Protein AF-A0A7W1SPG8-F1 (afdb_monomer_lite)

Structure (mmCIF, N/CA/C/O backbone):
data_AF-A0A7W1SPG8-F1
#
_entry.id   AF-A0A7W1SPG8-F1
#
loop_
_atom_site.group_PDB
_atom_site.id
_atom_site.type_symbol
_atom_site.label_atom_id
_atom_site.label_alt_id
_atom_site.label_comp_id
_atom_site.label_asym_id
_atom_site.label_entity_id
_atom_site.label_seq_id
_atom_site.pdbx_PDB_ins_code
_atom_site.Cartn_x
_atom_site.Cartn_y
_atom_site.Cartn_z
_atom_site.occupancy
_atom_site.B_iso_or_equiv
_atom_site.auth_seq_id
_atom_site.auth_comp_id
_atom_site.auth_asym_id
_atom_site.auth_atom_id
_atom_site.pdbx_PDB_model_num
ATOM 1 N N . MET A 1 1 ? 35.460 -16.930 -5.135 1.00 61.22 1 MET A N 1
ATOM 2 C CA . MET A 1 1 ? 34.149 -16.355 -5.448 1.00 61.22 1 MET A CA 1
ATOM 3 C C . MET A 1 1 ? 33.507 -16.012 -4.124 1.00 61.22 1 MET A C 1
ATOM 5 O O . MET A 1 1 ? 33.415 -16.895 -3.274 1.00 61.22 1 MET A O 1
ATOM 9 N N . ASP A 1 2 ? 33.263 -14.727 -3.897 1.00 88.19 2 ASP A N 1
ATOM 10 C CA . ASP A 1 2 ? 32.697 -14.196 -2.649 1.00 88.19 2 ASP A CA 1
ATOM 11 C C . ASP A 1 2 ? 31.179 -14.467 -2.586 1.00 88.19 2 ASP A C 1
ATOM 13 O O . ASP A 1 2 ? 30.528 -14.617 -3.616 1.00 88.19 2 ASP A O 1
ATOM 17 N N . GLU A 1 3 ? 30.591 -14.531 -1.392 1.00 80.12 3 GLU A N 1
ATOM 18 C CA . GLU A 1 3 ? 29.156 -14.799 -1.196 1.00 80.12 3 GLU A CA 1
ATOM 19 C C . GLU A 1 3 ? 28.284 -13.723 -1.867 1.00 80.12 3 GLU A C 1
ATOM 21 O O . GLU A 1 3 ? 27.255 -14.023 -2.472 1.00 80.12 3 GLU A O 1
ATOM 26 N N . GLN A 1 4 ? 28.750 -12.470 -1.840 1.00 77.31 4 GLN A N 1
ATOM 27 C CA . GLN A 1 4 ? 28.144 -11.347 -2.563 1.00 77.31 4 GLN A CA 1
ATOM 28 C C . GLN A 1 4 ? 28.175 -11.553 -4.084 1.00 77.31 4 GLN A C 1
ATOM 30 O O . GLN A 1 4 ? 27.224 -11.194 -4.771 1.00 77.31 4 GLN A O 1
ATOM 35 N N . GLU A 1 5 ? 29.251 -12.140 -4.605 1.00 85.69 5 GLU A N 1
ATOM 36 C CA . GLU A 1 5 ? 29.463 -12.383 -6.034 1.00 85.69 5 GLU A CA 1
ATOM 37 C C . GLU A 1 5 ? 28.510 -13.475 -6.542 1.00 85.69 5 GLU A C 1
ATOM 39 O O . GLU A 1 5 ? 27.827 -13.277 -7.543 1.00 85.69 5 GLU A O 1
ATOM 44 N N . MET A 1 6 ? 28.340 -14.558 -5.772 1.00 83.25 6 MET A N 1
ATOM 45 C CA . MET A 1 6 ? 27.378 -15.625 -6.087 1.00 83.25 6 MET A CA 1
ATOM 46 C C . MET A 1 6 ? 25.924 -15.139 -6.075 1.00 83.25 6 MET A C 1
ATOM 48 O O . MET A 1 6 ? 25.117 -15.559 -6.900 1.00 83.25 6 MET A O 1
ATOM 52 N N . LEU A 1 7 ? 25.576 -14.256 -5.133 1.00 73.19 7 LEU A N 1
ATOM 53 C CA . LEU A 1 7 ? 24.241 -13.656 -5.050 1.00 73.19 7 LEU A CA 1
ATOM 54 C C . LEU A 1 7 ? 23.939 -12.776 -6.266 1.00 73.19 7 LEU A C 1
ATOM 56 O O . LEU A 1 7 ? 22.822 -12.808 -6.776 1.00 73.19 7 LEU A O 1
ATOM 60 N N . GLN A 1 8 ? 24.919 -12.002 -6.736 1.00 77.31 8 GLN A N 1
ATOM 61 C CA . GLN A 1 8 ? 24.759 -11.167 -7.929 1.00 77.31 8 GLN A CA 1
ATOM 62 C C . GLN A 1 8 ? 24.618 -12.014 -9.198 1.00 77.31 8 GLN A C 1
ATOM 64 O O . GLN A 1 8 ? 23.767 -11.711 -10.031 1.00 77.31 8 GLN A O 1
ATOM 69 N N . GLU A 1 9 ? 25.396 -13.092 -9.328 1.00 85.38 9 GLU A N 1
ATOM 70 C CA . GLU A 1 9 ? 25.283 -14.021 -10.459 1.00 85.38 9 GLU A CA 1
ATOM 71 C C . GLU A 1 9 ? 23.925 -14.734 -10.486 1.00 85.38 9 GLU A C 1
ATOM 73 O O . GLU A 1 9 ? 23.279 -14.760 -11.532 1.00 85.38 9 GLU A O 1
ATOM 78 N N . ALA A 1 10 ? 23.442 -15.220 -9.337 1.00 79.94 10 ALA A N 1
ATOM 79 C CA . ALA A 1 10 ? 22.138 -15.879 -9.239 1.00 79.94 10 ALA A CA 1
ATOM 80 C C . ALA A 1 10 ? 20.974 -14.942 -9.611 1.00 79.94 10 ALA A C 1
ATOM 82 O O . ALA A 1 10 ? 20.060 -15.346 -10.328 1.00 79.94 10 ALA A O 1
ATOM 83 N N . ILE A 1 11 ? 21.024 -13.678 -9.172 1.00 74.50 11 ILE A N 1
ATOM 84 C CA . ILE A 1 11 ? 20.019 -12.667 -9.538 1.00 74.50 11 ILE A CA 1
ATOM 85 C C . ILE A 1 11 ? 20.059 -12.390 -11.047 1.00 74.50 11 ILE A C 1
ATOM 87 O O . ILE A 1 11 ? 19.009 -12.306 -11.680 1.00 74.50 11 ILE A O 1
ATOM 91 N N . ALA A 1 12 ? 21.252 -12.277 -11.637 1.00 77.25 12 ALA A N 1
ATOM 92 C CA . ALA A 1 12 ? 21.404 -11.995 -13.063 1.00 77.25 12 ALA A CA 1
ATOM 93 C C . ALA A 1 12 ? 20.929 -13.158 -13.955 1.00 77.25 12 ALA A C 1
ATOM 95 O O . ALA A 1 12 ? 20.356 -12.923 -15.022 1.00 77.25 12 ALA A O 1
ATOM 96 N N . GLU A 1 13 ? 21.150 -14.409 -13.538 1.00 84.31 13 GLU A N 1
ATOM 97 C CA . GLU A 1 13 ? 20.611 -15.589 -14.227 1.00 84.31 13 GLU A CA 1
ATOM 98 C C . GLU A 1 13 ? 19.080 -15.632 -14.163 1.00 84.31 13 GLU A C 1
ATOM 100 O O . GLU A 1 13 ? 18.434 -15.822 -15.197 1.00 84.31 13 GLU A O 1
ATOM 105 N N . GLU A 1 14 ? 18.498 -15.370 -12.989 1.00 77.31 14 GLU A N 1
ATOM 106 C CA . GLU A 1 14 ? 17.045 -15.324 -12.794 1.00 77.31 14 GLU A CA 1
ATOM 107 C C . GLU A 1 14 ? 16.399 -14.212 -13.645 1.00 77.31 14 GLU A C 1
ATOM 109 O O . GLU A 1 14 ? 15.405 -14.444 -14.337 1.00 77.31 14 GLU A O 1
ATOM 114 N N . GLU A 1 15 ? 16.991 -13.011 -13.680 1.00 73.00 15 GLU A N 1
ATOM 115 C CA . GLU A 1 15 ? 16.525 -11.899 -14.522 1.00 73.00 15 GLU A CA 1
ATOM 116 C C . GLU A 1 15 ? 16.509 -12.267 -16.013 1.00 73.00 15 GLU A C 1
ATOM 118 O O . GLU A 1 15 ? 15.557 -11.941 -16.731 1.00 73.00 15 GLU A O 1
ATOM 123 N N . LYS A 1 16 ? 17.533 -12.989 -16.477 1.00 76.19 16 LYS A N 1
ATOM 124 C CA . LYS A 1 16 ? 17.670 -13.395 -17.878 1.00 76.19 16 LYS A CA 1
ATOM 125 C C . LYS A 1 16 ? 16.633 -14.445 -18.285 1.00 76.19 16 LYS A C 1
ATOM 127 O O . LYS A 1 16 ? 16.028 -14.308 -19.351 1.00 76.19 16 LYS A O 1
ATOM 132 N N . GLU A 1 17 ? 16.381 -15.447 -17.440 1.00 76.88 17 GLU A N 1
ATOM 133 C CA . GLU A 1 17 ? 15.303 -16.424 -17.662 1.00 76.88 17 GLU A CA 1
ATOM 134 C C . GLU A 1 17 ? 13.934 -15.742 -17.724 1.00 76.88 17 GLU A C 1
ATOM 136 O O . GLU A 1 17 ? 13.097 -16.065 -18.571 1.00 76.88 17 GLU A O 1
ATOM 141 N N . ILE A 1 18 ? 13.706 -14.752 -16.861 1.00 65.12 18 ILE A N 1
ATOM 142 C CA . ILE A 1 18 ? 12.451 -14.006 -16.821 1.00 65.12 18 ILE A CA 1
ATOM 143 C C . ILE A 1 18 ? 12.259 -13.173 -18.088 1.00 65.12 18 ILE A C 1
ATOM 145 O O . ILE A 1 18 ? 11.149 -13.132 -18.627 1.00 65.12 18 ILE A O 1
ATOM 149 N N . GLU A 1 19 ? 13.294 -12.502 -18.592 1.00 64.56 19 GLU A N 1
ATOM 150 C CA . GLU A 1 19 ? 13.200 -11.759 -19.853 1.00 64.56 19 GLU A CA 1
ATOM 151 C C . GLU A 1 19 ? 12.845 -12.676 -21.031 1.00 64.56 19 GLU A C 1
ATOM 153 O O . GLU A 1 19 ? 11.984 -12.329 -21.854 1.00 64.56 19 GLU A O 1
ATOM 158 N N . GLU A 1 20 ? 13.453 -13.862 -21.076 1.00 69.94 20 GLU A N 1
ATOM 159 C CA . GLU A 1 20 ? 13.212 -14.869 -22.107 1.00 69.94 20 GLU A CA 1
ATOM 160 C C . GLU A 1 20 ? 11.795 -15.460 -22.003 1.00 69.94 20 GLU A C 1
ATOM 162 O O . GLU A 1 20 ? 11.080 -15.546 -23.006 1.00 69.94 20 GLU A O 1
ATOM 167 N N . PHE A 1 21 ? 11.336 -15.764 -20.785 1.00 65.50 21 PHE A N 1
ATOM 168 C CA . PHE A 1 21 ? 10.008 -16.318 -20.514 1.00 65.50 21 PHE A CA 1
ATOM 169 C C . PHE A 1 21 ? 8.874 -15.306 -20.743 1.00 65.50 21 PHE A C 1
ATOM 171 O O . PHE A 1 21 ? 7.819 -15.638 -21.291 1.00 65.50 21 PHE A O 1
ATOM 178 N N . THR A 1 22 ? 9.062 -14.048 -20.335 1.00 56.44 22 THR A N 1
ATOM 179 C CA . THR A 1 22 ? 7.999 -13.029 -20.366 1.00 56.44 22 THR A CA 1
ATOM 180 C C . THR A 1 22 ? 7.875 -12.311 -21.712 1.00 56.44 22 THR A C 1
ATOM 182 O O . THR A 1 22 ? 6.839 -11.688 -21.982 1.00 56.44 22 THR A O 1
ATOM 185 N N . GLY A 1 23 ? 8.897 -12.371 -22.577 1.00 55.09 23 GLY A N 1
ATOM 186 C CA . GLY A 1 23 ? 8.889 -11.743 -23.903 1.00 55.09 23 GLY A CA 1
ATOM 187 C C . GLY A 1 23 ? 8.676 -10.219 -23.874 1.00 55.09 23 GLY A C 1
ATOM 188 O O . GLY A 1 23 ? 8.162 -9.637 -24.841 1.00 55.09 23 GLY A O 1
ATOM 189 N N . LEU A 1 24 ? 9.025 -9.556 -22.762 1.00 50.09 24 LEU A N 1
ATOM 190 C CA . LEU A 1 24 ? 8.691 -8.152 -22.471 1.00 50.09 24 LEU A CA 1
ATOM 191 C C . LEU A 1 24 ? 9.271 -7.144 -23.476 1.00 50.09 24 LEU A C 1
ATOM 193 O O . LEU A 1 24 ? 8.667 -6.087 -23.680 1.00 50.09 24 LEU A O 1
ATOM 197 N N . ALA A 1 25 ? 10.336 -7.499 -24.204 1.00 47.19 25 ALA A N 1
ATOM 198 C CA . ALA A 1 25 ? 10.927 -6.667 -25.258 1.00 47.19 25 ALA A CA 1
ATOM 199 C C . ALA A 1 25 ? 9.944 -6.295 -26.396 1.00 47.19 25 ALA A C 1
ATOM 201 O O . ALA A 1 25 ? 10.180 -5.339 -27.134 1.00 47.19 25 ALA A O 1
ATOM 202 N N . LYS A 1 26 ? 8.814 -7.008 -26.547 1.00 41.56 26 LYS A N 1
ATOM 203 C CA . LYS A 1 26 ? 7.836 -6.800 -27.638 1.00 41.56 26 LYS A CA 1
ATOM 204 C C . LYS A 1 26 ? 6.505 -6.180 -27.205 1.00 41.56 26 LYS A C 1
ATOM 206 O O . LYS A 1 26 ? 5.545 -6.173 -27.980 1.00 41.56 26 LYS A O 1
ATOM 211 N N . VAL A 1 27 ? 6.392 -5.642 -25.992 1.00 44.53 27 VAL A N 1
ATOM 212 C CA . VAL A 1 27 ? 5.131 -5.039 -25.537 1.00 44.53 27 VAL A CA 1
ATOM 213 C C . VAL A 1 27 ? 4.972 -3.613 -26.075 1.00 44.53 27 VAL A C 1
ATOM 215 O O . VAL A 1 27 ? 5.349 -2.619 -25.463 1.00 44.53 27 VAL A O 1
ATOM 218 N N . SER A 1 28 ? 4.359 -3.545 -27.255 1.00 37.97 28 SER A N 1
ATOM 219 C CA . SER A 1 28 ? 3.953 -2.344 -27.984 1.00 37.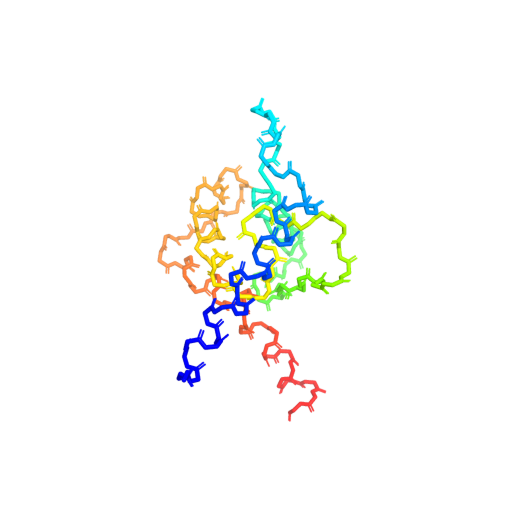97 28 SER A CA 1
ATOM 220 C C . SER A 1 28 ? 3.239 -1.292 -27.122 1.00 37.97 28 SER A C 1
ATOM 222 O O . SER A 1 28 ? 2.321 -1.601 -26.353 1.00 37.97 28 SER A O 1
ATOM 224 N N . LYS A 1 29 ? 3.613 -0.028 -27.354 1.00 37.00 29 LYS A N 1
ATOM 225 C CA . LYS A 1 29 ? 2.947 1.214 -26.933 1.00 37.00 29 LYS A CA 1
ATOM 226 C C . LYS A 1 29 ? 1.417 1.093 -27.054 1.00 37.00 29 LYS A C 1
ATOM 228 O O . LYS A 1 29 ? 0.871 1.199 -28.145 1.00 37.00 29 LYS A O 1
ATOM 233 N N . GLY A 1 30 ? 0.732 0.840 -25.936 1.00 43.00 30 GLY A N 1
ATOM 234 C CA . GLY A 1 30 ? -0.732 0.703 -25.901 1.00 43.00 30 GLY A CA 1
ATOM 235 C C . GLY A 1 30 ? -1.325 -0.005 -24.672 1.00 43.00 30 GLY A C 1
ATOM 236 O O . GLY A 1 30 ? -2.530 0.088 -24.443 1.00 43.00 30 GLY A O 1
ATOM 237 N N . LYS A 1 31 ? -0.527 -0.694 -23.841 1.00 48.34 31 LYS A N 1
ATOM 238 C CA . LYS A 1 31 ? -1.053 -1.453 -22.688 1.00 48.34 31 LYS A CA 1
ATOM 239 C C . LYS A 1 31 ? -1.381 -0.579 -21.470 1.00 48.34 31 LYS A C 1
ATOM 241 O O . LYS A 1 31 ? -0.602 0.275 -21.053 1.00 48.34 31 LYS A O 1
ATOM 246 N N . LYS A 1 32 ? -2.528 -0.862 -20.838 1.00 54.72 32 LYS A N 1
ATOM 247 C CA . LYS A 1 32 ? -2.894 -0.365 -19.503 1.00 54.72 32 LYS A CA 1
ATOM 248 C C . LYS A 1 32 ? -1.778 -0.720 -18.505 1.00 54.72 32 LYS A C 1
ATOM 250 O O . LYS A 1 32 ? -1.581 -1.894 -18.221 1.00 54.72 32 LYS A O 1
ATOM 255 N N . SER A 1 33 ? -1.099 0.280 -17.945 1.00 79.31 33 SER A N 1
ATOM 256 C CA . SER A 1 33 ? -0.069 0.102 -16.905 1.00 79.31 33 SER A CA 1
ATOM 257 C C . SER A 1 33 ? -0.603 -0.747 -15.733 1.00 79.31 33 SER A C 1
ATOM 259 O O . SER A 1 33 ? -1.536 -0.313 -15.052 1.00 79.31 33 SER A O 1
ATOM 261 N N . HIS A 1 34 ? -0.046 -1.952 -15.514 1.00 84.50 34 HIS A N 1
ATOM 262 C CA . HIS A 1 34 ? -0.392 -2.828 -14.378 1.00 84.50 34 HIS A CA 1
ATOM 263 C C . HIS A 1 34 ? -0.280 -2.090 -13.026 1.00 84.50 34 HIS A C 1
ATOM 265 O O . HIS A 1 34 ? -1.240 -2.143 -12.253 1.00 84.50 34 HIS A O 1
ATOM 271 N N . PRO A 1 35 ? 0.770 -1.278 -12.776 1.00 87.25 35 PRO A N 1
ATOM 272 C CA . PRO A 1 35 ? 0.837 -0.406 -11.602 1.00 87.25 35 PRO A CA 1
ATOM 273 C C . PRO A 1 35 ? -0.383 0.488 -11.361 1.00 87.25 35 PRO A C 1
ATOM 275 O O . PRO A 1 35 ? -0.887 0.604 -10.241 1.00 87.25 35 PRO A O 1
ATOM 278 N N . LYS A 1 36 ? -0.896 1.117 -12.424 1.00 89.56 36 LYS A N 1
ATOM 279 C CA . LYS A 1 36 ? -2.079 1.977 -12.327 1.00 89.56 36 LYS A CA 1
ATOM 280 C C . LYS A 1 36 ? -3.325 1.164 -11.971 1.00 89.56 36 LYS A C 1
ATOM 282 O O . LYS A 1 36 ? -4.187 1.660 -11.251 1.00 89.56 36 LYS A O 1
ATOM 287 N N . GLN A 1 37 ? -3.439 -0.063 -12.481 1.00 90.81 37 GLN A N 1
ATOM 288 C CA . GLN A 1 37 ? -4.564 -0.948 -12.167 1.00 90.81 37 GLN A CA 1
ATOM 289 C C . GLN A 1 37 ? -4.539 -1.380 -10.699 1.00 90.81 37 GLN A C 1
ATOM 291 O O . GLN A 1 37 ? -5.568 -1.274 -10.036 1.00 90.81 37 GLN A O 1
ATOM 296 N N . LEU A 1 38 ? -3.369 -1.748 -10.166 1.00 92.50 38 LEU A N 1
ATOM 297 C CA . LEU A 1 38 ? -3.209 -2.028 -8.737 1.00 92.50 38 LEU A CA 1
ATOM 298 C C . LEU A 1 38 ? -3.651 -0.829 -7.883 1.00 92.50 38 LEU A C 1
ATOM 300 O O . LEU A 1 38 ? -4.468 -0.979 -6.975 1.00 92.50 38 LEU A O 1
ATOM 304 N N . ALA A 1 39 ? -3.184 0.379 -8.212 1.00 94.75 39 ALA A N 1
ATOM 305 C CA . ALA A 1 39 ? -3.590 1.589 -7.497 1.00 94.75 39 ALA A CA 1
ATOM 306 C C . ALA A 1 39 ? -5.106 1.849 -7.587 1.00 94.75 39 ALA A C 1
ATOM 308 O O . ALA A 1 39 ? -5.732 2.204 -6.590 1.00 94.75 39 ALA A O 1
ATOM 309 N N . ASN A 1 40 ? -5.718 1.625 -8.753 1.00 95.56 40 ASN A N 1
ATOM 310 C CA . ASN A 1 40 ? -7.166 1.753 -8.923 1.00 95.56 40 ASN A CA 1
ATOM 311 C C . ASN A 1 40 ? -7.951 0.762 -8.051 1.00 95.56 40 ASN A C 1
ATOM 313 O O . ASN A 1 40 ? -8.958 1.160 -7.465 1.00 95.56 40 ASN A O 1
ATOM 317 N N . ASN A 1 41 ? -7.487 -0.485 -7.929 1.00 96.06 41 ASN A N 1
ATOM 318 C CA . ASN A 1 41 ? -8.102 -1.480 -7.048 1.00 96.06 41 ASN A CA 1
ATOM 319 C C . ASN A 1 41 ? -8.020 -1.036 -5.584 1.00 96.06 41 ASN A C 1
ATOM 321 O O . ASN A 1 41 ? -9.027 -1.055 -4.879 1.00 96.06 41 ASN A O 1
ATOM 325 N N . ILE A 1 42 ? -6.861 -0.530 -5.152 1.00 97.62 42 ILE A N 1
ATOM 326 C CA . ILE A 1 42 ? -6.684 0.048 -3.812 1.00 97.62 42 ILE A CA 1
ATOM 327 C C . ILE A 1 42 ? -7.680 1.196 -3.583 1.00 97.62 42 ILE A C 1
ATOM 329 O O . ILE A 1 42 ? -8.390 1.207 -2.578 1.00 97.62 42 ILE A O 1
ATOM 333 N N . PHE A 1 43 ? -7.803 2.142 -4.522 1.00 98.06 43 PHE A N 1
ATOM 334 C CA . PHE A 1 43 ? -8.768 3.242 -4.390 1.00 98.06 43 PHE A CA 1
ATOM 335 C C 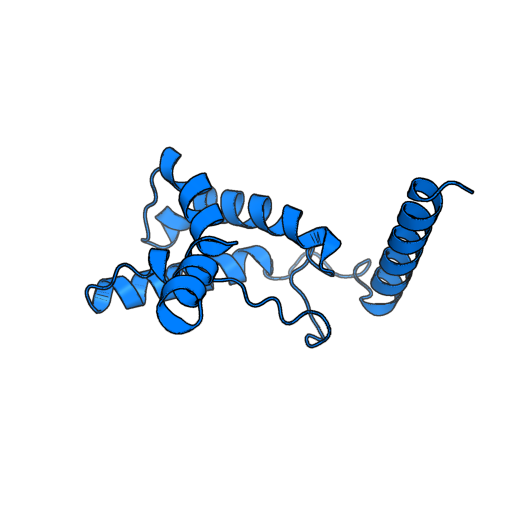. PHE A 1 43 ? -10.214 2.750 -4.340 1.00 98.06 43 PHE A C 1
ATOM 337 O O . PHE A 1 43 ? -11.025 3.320 -3.609 1.00 98.06 43 PHE A O 1
ATOM 344 N N . HIS A 1 44 ? -10.547 1.710 -5.105 1.00 97.81 44 HIS A N 1
ATOM 345 C CA . HIS A 1 44 ? -11.876 1.116 -5.087 1.00 97.81 44 HIS A CA 1
ATOM 346 C C . HIS A 1 44 ? -12.198 0.503 -3.718 1.00 97.81 44 HIS A C 1
ATOM 348 O O . HIS A 1 44 ? -13.231 0.846 -3.146 1.00 97.81 44 HIS A O 1
ATOM 354 N N . ILE A 1 45 ? -11.289 -0.292 -3.141 1.00 98.06 45 ILE A N 1
ATOM 355 C CA . ILE A 1 45 ? -11.448 -0.852 -1.787 1.00 98.06 45 ILE A CA 1
ATOM 356 C C . ILE A 1 45 ? -11.670 0.272 -0.767 1.00 98.06 45 ILE A C 1
ATOM 358 O O . ILE A 1 45 ? -12.577 0.201 0.061 1.00 98.06 45 ILE A O 1
ATOM 362 N N . VAL A 1 46 ? -10.902 1.362 -0.863 1.00 98.00 46 VAL A N 1
ATOM 363 C CA . VAL A 1 46 ? -11.056 2.513 0.037 1.00 98.00 46 VAL A CA 1
ATOM 364 C C . VAL A 1 46 ? -12.415 3.194 -0.115 1.00 98.00 46 VAL A C 1
ATOM 366 O O . VAL A 1 46 ? -13.017 3.586 0.885 1.00 98.00 46 VAL A O 1
ATOM 369 N N . LYS A 1 47 ? -12.925 3.339 -1.342 1.00 97.31 47 LYS A N 1
ATOM 370 C CA . LYS A 1 47 ? -14.268 3.888 -1.582 1.00 97.31 47 LYS A CA 1
ATOM 371 C C . LYS A 1 47 ? -15.360 3.023 -0.975 1.00 97.31 47 LYS A C 1
ATOM 373 O O . LYS A 1 47 ? -16.243 3.569 -0.322 1.00 97.31 47 LYS A O 1
ATOM 378 N N . VAL A 1 48 ? -15.279 1.709 -1.174 1.00 97.31 48 VAL A N 1
ATOM 379 C CA . VAL A 1 48 ? -16.240 0.757 -0.604 1.00 97.31 48 VAL A CA 1
ATOM 380 C C . VAL A 1 48 ? -16.189 0.813 0.922 1.00 97.31 48 VAL A C 1
ATOM 382 O O . VAL A 1 48 ? -17.229 0.929 1.563 1.00 97.31 48 VAL A O 1
ATOM 385 N N . GLY A 1 49 ? -14.989 0.851 1.511 1.00 97.00 49 GLY A N 1
ATOM 386 C CA . GLY A 1 49 ? -14.818 1.056 2.950 1.00 97.00 49 GLY A CA 1
ATOM 387 C C . GLY A 1 49 ? -15.511 2.328 3.440 1.00 97.00 49 GLY A C 1
ATOM 388 O O . GLY A 1 49 ? -16.290 2.282 4.388 1.00 97.00 49 GLY A O 1
ATOM 389 N N . ARG A 1 50 ? -15.318 3.459 2.748 1.00 95.56 50 ARG A N 1
ATOM 390 C CA . ARG A 1 50 ? -15.991 4.725 3.085 1.00 95.56 50 ARG A CA 1
ATOM 391 C C . ARG A 1 50 ? -17.515 4.623 3.018 1.00 95.56 50 ARG A C 1
ATOM 393 O O . ARG A 1 50 ? -18.167 5.164 3.904 1.00 95.56 50 ARG A O 1
ATOM 400 N N . SER A 1 51 ? -18.083 3.932 2.024 1.00 96.31 51 SER A N 1
ATOM 401 C CA . SER A 1 51 ? -19.544 3.779 1.923 1.00 96.31 51 SER A CA 1
ATOM 402 C C . SER A 1 51 ? -20.151 2.937 3.045 1.00 96.31 51 SER A C 1
ATOM 404 O O . SER A 1 51 ? -21.343 3.055 3.300 1.00 96.31 51 SER A O 1
ATOM 406 N N . VAL A 1 52 ? -19.343 2.126 3.736 1.00 96.69 52 VAL A N 1
ATOM 407 C CA . VAL A 1 52 ? -19.763 1.336 4.907 1.00 96.69 52 VAL A CA 1
ATOM 408 C C . VAL A 1 52 ? -19.147 1.837 6.222 1.00 96.69 52 VAL A C 1
ATOM 410 O O . VAL A 1 52 ? -19.129 1.114 7.212 1.00 96.69 52 VAL A O 1
ATOM 413 N N . ASN A 1 53 ? -18.644 3.078 6.249 1.00 95.62 53 ASN A N 1
ATOM 414 C CA . ASN A 1 53 ? -18.035 3.723 7.420 1.00 95.62 53 ASN A CA 1
ATOM 415 C C . ASN A 1 53 ? -16.829 2.968 8.030 1.00 95.62 53 ASN A C 1
ATOM 417 O O . ASN A 1 53 ? -16.617 2.951 9.242 1.00 95.62 53 ASN A O 1
ATOM 421 N N . VAL A 1 54 ? -16.009 2.352 7.178 1.00 96.44 54 VAL A N 1
ATOM 422 C CA . VAL A 1 54 ? -14.782 1.634 7.544 1.00 96.44 54 VAL A CA 1
ATOM 423 C C . VAL A 1 54 ? -13.553 2.342 6.972 1.00 96.44 54 VAL A C 1
ATOM 425 O O . VAL A 1 54 ? -13.489 2.692 5.791 1.00 96.44 54 VAL A O 1
ATOM 428 N N . ASN A 1 55 ? -12.514 2.503 7.798 1.00 95.19 55 ASN A N 1
ATOM 429 C CA . ASN A 1 55 ? -11.217 3.005 7.344 1.00 95.19 55 ASN A CA 1
ATOM 430 C C . ASN A 1 55 ? -10.399 1.903 6.646 1.00 95.19 55 ASN A C 1
ATOM 432 O O . ASN A 1 55 ? -9.453 1.347 7.208 1.00 95.19 55 ASN A O 1
ATOM 436 N N . ALA A 1 56 ? -10.754 1.610 5.398 1.00 97.19 56 ALA A N 1
ATOM 437 C CA . ALA A 1 56 ? -10.153 0.531 4.618 1.00 97.19 56 ALA A CA 1
ATOM 438 C C . ALA A 1 56 ? -8.642 0.691 4.347 1.00 97.19 56 ALA A C 1
ATOM 440 O O . ALA A 1 56 ? -7.962 -0.306 4.124 1.00 97.19 56 ALA A O 1
ATOM 441 N N . TRP A 1 57 ? -8.059 1.894 4.466 1.00 97.06 57 TRP A N 1
ATOM 442 C CA . TRP A 1 57 ? -6.595 2.064 4.401 1.00 97.06 57 TRP A CA 1
ATOM 443 C C . TRP A 1 57 ? -5.835 1.226 5.441 1.00 97.06 57 TRP A C 1
ATOM 445 O O . TRP A 1 57 ? -4.651 0.952 5.261 1.00 97.06 57 TRP A O 1
ATOM 455 N N . LYS A 1 58 ? -6.500 0.829 6.532 1.00 97.31 58 LYS A N 1
ATOM 456 C CA . LYS A 1 58 ? -5.939 0.015 7.620 1.00 97.31 58 LYS A CA 1
ATOM 457 C C . LYS A 1 58 ? -6.166 -1.488 7.473 1.00 97.31 58 LYS A C 1
ATOM 459 O O . LYS A 1 58 ? -5.845 -2.236 8.389 1.00 97.31 58 LYS A O 1
ATOM 464 N N . GLN A 1 59 ? -6.744 -1.918 6.356 1.00 96.19 59 GLN A N 1
ATOM 465 C CA . GLN A 1 59 ? -7.175 -3.302 6.138 1.00 96.19 59 GLN A CA 1
ATOM 466 C C . GLN A 1 59 ? -6.631 -3.898 4.835 1.00 96.19 59 GLN A C 1
ATOM 468 O O . GLN A 1 59 ? -6.910 -5.049 4.527 1.00 96.19 59 GLN A O 1
ATOM 473 N N . ILE A 1 60 ? -5.864 -3.125 4.066 1.00 97.75 60 ILE A N 1
ATOM 474 C CA . ILE A 1 60 ? -5.287 -3.567 2.794 1.00 97.75 60 ILE A CA 1
ATOM 475 C C . ILE A 1 60 ? -3.861 -4.056 3.042 1.00 97.75 60 ILE A C 1
ATOM 477 O O . ILE A 1 60 ? -3.085 -3.365 3.703 1.00 97.75 60 ILE A O 1
ATOM 481 N N . CYS A 1 61 ? -3.514 -5.202 2.465 1.00 96.69 61 CYS A N 1
ATOM 482 C CA . CYS A 1 61 ? -2.147 -5.692 2.332 1.00 96.69 61 CYS A CA 1
ATOM 483 C C . CYS A 1 61 ? -1.888 -6.168 0.894 1.00 96.69 61 CYS A C 1
ATOM 485 O O . CYS A 1 61 ? -2.819 -6.263 0.090 1.00 96.69 61 CYS A O 1
ATOM 487 N N . ILE A 1 62 ? -0.624 -6.434 0.562 1.00 94.19 62 ILE A N 1
ATOM 488 C CA . ILE A 1 62 ? -0.240 -7.044 -0.715 1.00 94.19 62 ILE A CA 1
ATOM 489 C C . ILE A 1 62 ? -0.049 -8.546 -0.510 1.00 94.19 62 ILE A C 1
ATOM 491 O O . ILE A 1 62 ? 0.812 -8.959 0.262 1.00 94.19 62 ILE A O 1
ATOM 495 N N . GLY A 1 63 ? -0.830 -9.347 -1.229 1.00 90.38 63 GLY A N 1
ATOM 496 C CA . GLY A 1 63 ? -0.507 -10.741 -1.517 1.00 90.38 63 GLY A CA 1
ATOM 497 C C . GLY A 1 63 ? -0.012 -10.803 -2.953 1.00 90.38 63 GLY A C 1
ATOM 498 O O . GLY A 1 63 ? -0.801 -10.569 -3.864 1.00 90.38 63 GLY A O 1
ATOM 499 N N . SER A 1 64 ? 1.290 -11.006 -3.149 1.00 86.75 64 SER A N 1
ATOM 500 C CA . SER A 1 64 ? 1.900 -10.943 -4.479 1.00 86.75 64 SER A CA 1
ATOM 501 C C . SER A 1 64 ? 1.526 -12.119 -5.362 1.00 86.75 64 SER A C 1
ATOM 503 O O . SER A 1 64 ? 1.524 -11.934 -6.567 1.00 86.75 64 SER A O 1
ATOM 505 N N . ASP A 1 65 ? 1.229 -13.284 -4.779 1.00 84.88 65 ASP A N 1
ATOM 506 C CA . ASP A 1 65 ? 1.070 -14.539 -5.524 1.00 84.88 65 ASP A CA 1
ATOM 507 C C . ASP A 1 65 ? 2.286 -14.813 -6.439 1.00 84.88 65 ASP A C 1
ATOM 509 O O . ASP A 1 65 ? 2.157 -15.163 -7.617 1.00 84.88 65 ASP A O 1
ATOM 513 N N . PHE A 1 66 ? 3.494 -14.575 -5.896 1.00 80.31 66 PHE A N 1
ATOM 514 C CA . PHE A 1 66 ? 4.739 -15.013 -6.533 1.00 80.31 66 PHE A CA 1
ATOM 515 C C . PHE A 1 66 ? 4.679 -16.527 -6.763 1.00 80.31 66 PHE A C 1
ATOM 517 O O . PHE A 1 66 ? 4.067 -17.246 -5.977 1.00 80.31 66 PHE A O 1
ATOM 524 N N . ASP A 1 67 ? 5.251 -16.979 -7.878 1.00 76.81 67 ASP A N 1
ATOM 525 C CA . ASP A 1 67 ? 5.228 -18.373 -8.347 1.00 76.81 67 ASP A CA 1
ATOM 526 C C . ASP A 1 67 ? 3.838 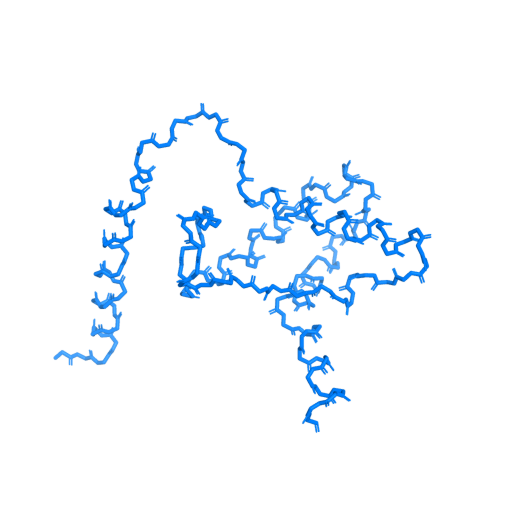-18.920 -8.750 1.00 76.81 67 ASP A C 1
ATOM 528 O O . ASP A 1 67 ? 3.738 -20.037 -9.257 1.00 76.81 67 ASP A O 1
ATOM 532 N N . GLY A 1 68 ? 2.764 -18.127 -8.600 1.00 73.50 68 GLY A N 1
ATOM 533 C CA . GLY A 1 68 ? 1.389 -18.484 -8.987 1.00 73.50 68 GLY A CA 1
ATOM 534 C C . GLY A 1 68 ? 0.845 -17.759 -10.230 1.00 73.50 68 GLY A C 1
ATOM 535 O O . GLY A 1 68 ? -0.034 -18.279 -10.926 1.00 73.50 68 GLY A O 1
ATOM 536 N N . MET A 1 69 ? 1.363 -16.570 -10.564 1.00 70.25 69 MET A N 1
ATOM 537 C CA . MET A 1 69 ? 0.828 -15.736 -11.653 1.00 70.25 69 MET A CA 1
ATOM 538 C C . MET A 1 69 ? 1.561 -15.878 -12.994 1.00 70.25 69 MET A C 1
ATOM 540 O O . MET A 1 69 ? 2.750 -15.607 -13.110 1.00 70.25 69 MET A O 1
ATOM 544 N N . ILE A 1 70 ? 0.796 -16.109 -14.070 1.00 59.97 70 ILE A N 1
ATOM 545 C CA . ILE A 1 70 ? 1.302 -16.118 -15.461 1.00 59.97 70 ILE A CA 1
ATOM 546 C C . ILE A 1 70 ? 1.656 -14.698 -15.965 1.00 59.97 70 ILE A C 1
ATOM 548 O O . ILE A 1 70 ? 2.441 -14.538 -16.899 1.00 59.97 70 ILE A O 1
ATOM 552 N N . ARG A 1 71 ? 1.053 -13.637 -15.398 1.00 66.06 71 ARG A N 1
ATOM 553 C CA . ARG A 1 71 ? 1.279 -12.233 -15.811 1.00 66.06 71 ARG A CA 1
ATOM 554 C C . ARG A 1 71 ? 1.425 -11.290 -14.613 1.00 66.06 71 ARG A C 1
ATOM 556 O O . ARG A 1 71 ? 0.444 -10.639 -14.247 1.00 66.06 71 ARG A O 1
ATOM 563 N N . PRO A 1 72 ? 2.628 -11.189 -14.029 1.00 69.44 72 PRO A N 1
ATOM 564 C CA . PRO A 1 72 ? 2.891 -10.281 -12.919 1.00 69.44 72 PRO A CA 1
ATOM 565 C C . PRO A 1 72 ? 2.740 -8.801 -13.299 1.00 69.44 72 PRO A C 1
ATOM 567 O O . PRO A 1 72 ? 2.608 -8.408 -14.468 1.00 69.44 72 PRO A O 1
ATOM 570 N N . ILE A 1 73 ? 2.738 -7.946 -12.275 1.00 72.75 73 ILE A N 1
ATOM 571 C CA . ILE A 1 73 ? 2.808 -6.498 -12.465 1.00 72.75 73 ILE A CA 1
ATOM 572 C C . ILE A 1 73 ? 4.127 -6.190 -13.176 1.00 72.75 73 ILE A C 1
ATOM 574 O O . ILE A 1 73 ? 5.182 -6.647 -12.749 1.00 72.75 73 ILE A O 1
ATOM 578 N N . ASN A 1 74 ? 4.060 -5.418 -14.266 1.00 69.81 74 ASN A N 1
ATOM 579 C CA . ASN A 1 74 ? 5.272 -4.978 -14.957 1.00 69.81 74 ASN A CA 1
ATOM 580 C C . ASN A 1 74 ? 6.203 -4.305 -13.936 1.00 69.81 74 ASN A C 1
ATOM 582 O O . ASN A 1 74 ? 5.718 -3.524 -13.116 1.00 69.81 74 ASN A O 1
ATOM 586 N N . ASP A 1 75 ? 7.498 -4.607 -14.001 1.00 69.19 75 ASP A N 1
ATOM 587 C CA . ASP A 1 75 ? 8.541 -4.078 -13.107 1.00 69.19 75 ASP A CA 1
ATOM 588 C C . ASP A 1 75 ? 8.556 -4.681 -11.680 1.00 69.19 75 ASP A C 1
ATOM 590 O O . ASP A 1 75 ? 9.361 -4.267 -10.845 1.00 69.19 75 ASP A O 1
ATOM 594 N N . VAL A 1 76 ? 7.690 -5.666 -11.387 1.00 79.75 76 VAL A N 1
ATOM 595 C CA . VAL A 1 76 ? 7.687 -6.446 -10.132 1.00 79.75 76 VAL A CA 1
ATOM 596 C C . VAL A 1 76 ? 7.488 -7.929 -10.457 1.00 79.75 76 VAL A C 1
ATOM 598 O O . VAL A 1 76 ? 6.399 -8.479 -10.291 1.00 79.75 76 VAL A O 1
ATOM 601 N N . LEU A 1 77 ? 8.539 -8.548 -10.996 1.00 75.06 77 LEU A N 1
ATOM 602 C CA . LEU A 1 77 ? 8.491 -9.917 -11.526 1.00 75.06 77 LEU A CA 1
ATOM 603 C C . LEU A 1 77 ? 8.797 -10.969 -10.454 1.00 75.06 77 LEU A C 1
ATOM 605 O O . LEU A 1 77 ? 8.194 -12.035 -10.456 1.00 75.06 77 LEU A O 1
ATOM 609 N N . THR A 1 78 ? 9.667 -10.628 -9.506 1.00 78.69 78 THR A N 1
ATOM 610 C CA . THR A 1 78 ? 10.147 -11.517 -8.437 1.00 78.69 78 THR A CA 1
ATOM 611 C C . THR A 1 78 ? 10.102 -10.812 -7.087 1.00 78.69 78 THR A C 1
ATOM 613 O O . THR A 1 78 ? 9.862 -9.601 -6.994 1.00 78.69 78 THR A O 1
ATOM 616 N N . ALA A 1 79 ? 10.379 -11.563 -6.020 1.00 82.56 79 ALA A N 1
ATOM 617 C CA . ALA A 1 79 ? 10.456 -11.026 -4.668 1.00 82.56 79 ALA A CA 1
ATOM 618 C C . ALA A 1 79 ? 11.556 -9.959 -4.497 1.00 82.56 79 ALA A C 1
ATOM 620 O O . ALA A 1 79 ? 11.356 -9.011 -3.735 1.00 82.56 79 ALA A O 1
ATOM 621 N N . SER A 1 80 ? 12.672 -10.043 -5.233 1.00 81.19 80 SER A N 1
ATOM 622 C CA . SER A 1 80 ? 13.744 -9.032 -5.179 1.00 81.19 80 SER A CA 1
ATOM 623 C C . SER A 1 80 ? 13.259 -7.648 -5.637 1.00 81.19 80 SER A C 1
ATOM 625 O O . SER A 1 80 ? 13.650 -6.620 -5.080 1.00 81.19 80 SER A O 1
ATOM 627 N N . HIS A 1 81 ? 12.299 -7.609 -6.563 1.00 80.38 81 HIS A N 1
ATOM 628 C CA . HIS A 1 81 ? 11.693 -6.381 -7.077 1.00 80.38 81 HIS A CA 1
ATOM 629 C C . HIS A 1 81 ? 10.627 -5.771 -6.156 1.00 80.38 81 HIS A C 1
ATOM 631 O O . HIS A 1 81 ? 10.075 -4.707 -6.452 1.00 80.38 81 HIS A O 1
ATOM 637 N N . PHE A 1 82 ? 10.303 -6.396 -5.023 1.00 83.00 82 PHE A N 1
ATOM 638 C CA . PHE A 1 82 ? 9.212 -5.933 -4.164 1.00 83.00 82 PHE A CA 1
ATOM 639 C C . PHE A 1 82 ? 9.472 -4.547 -3.548 1.00 83.00 82 PHE A C 1
ATOM 641 O O . PHE A 1 82 ? 8.532 -3.803 -3.255 1.00 83.00 82 PHE A O 1
ATOM 648 N N . ASN A 1 83 ? 10.739 -4.140 -3.425 1.00 83.69 83 ASN A N 1
ATOM 649 C CA . ASN A 1 83 ? 11.092 -2.776 -3.027 1.00 83.69 83 ASN A CA 1
ATOM 650 C C . ASN A 1 83 ? 10.643 -1.732 -4.065 1.00 83.69 83 ASN A C 1
ATOM 652 O O . ASN A 1 83 ? 10.125 -0.682 -3.679 1.00 83.69 83 ASN A O 1
ATOM 656 N N . ASN A 1 84 ? 10.713 -2.046 -5.363 1.00 86.88 84 ASN A N 1
ATOM 657 C CA . ASN A 1 84 ? 10.254 -1.157 -6.437 1.00 86.88 84 ASN A CA 1
ATOM 658 C C . ASN A 1 84 ? 8.745 -0.898 -6.334 1.00 86.88 84 ASN A C 1
ATOM 660 O O . ASN A 1 84 ? 8.272 0.216 -6.581 1.00 86.88 84 ASN A O 1
ATOM 664 N N . LEU A 1 85 ? 7.974 -1.897 -5.882 1.00 89.12 85 LEU A N 1
ATOM 665 C CA . LEU A 1 85 ? 6.528 -1.767 -5.693 1.00 89.12 85 LEU A CA 1
ATOM 666 C C . LEU A 1 85 ? 6.171 -0.622 -4.733 1.00 89.12 85 LEU A C 1
ATOM 668 O O . LEU A 1 85 ? 5.173 0.073 -4.943 1.00 89.12 85 LEU A O 1
ATOM 672 N N . ARG A 1 86 ? 6.997 -0.378 -3.709 1.00 92.12 86 ARG A N 1
ATOM 673 C CA . ARG A 1 86 ? 6.803 0.725 -2.756 1.00 92.12 86 ARG A CA 1
ATOM 674 C C . ARG A 1 86 ? 6.809 2.078 -3.466 1.00 92.12 86 ARG A C 1
ATOM 676 O O . ARG A 1 86 ? 5.905 2.893 -3.260 1.00 92.12 86 ARG A O 1
AT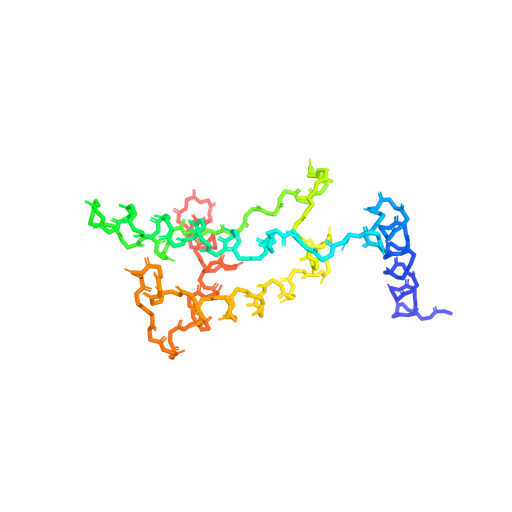OM 683 N N . GLU A 1 87 ? 7.808 2.317 -4.306 1.00 92.25 87 GLU A N 1
ATOM 684 C CA . GLU A 1 87 ? 7.966 3.573 -5.045 1.00 92.25 87 GLU A CA 1
ATOM 685 C C . GLU A 1 87 ? 6.869 3.742 -6.094 1.00 92.25 87 GLU A C 1
ATOM 687 O O . GLU A 1 87 ? 6.252 4.808 -6.210 1.00 92.25 87 GLU A O 1
ATOM 692 N N . ILE A 1 88 ? 6.557 2.651 -6.794 1.00 91.44 88 ILE A N 1
ATOM 693 C CA . ILE A 1 88 ? 5.477 2.578 -7.770 1.00 91.44 88 ILE A CA 1
ATOM 694 C C . ILE A 1 88 ? 4.140 2.957 -7.119 1.00 91.44 88 ILE A C 1
ATOM 696 O O . ILE A 1 88 ? 3.416 3.813 -7.645 1.00 91.44 88 ILE A O 1
ATOM 700 N N . LEU A 1 89 ? 3.807 2.373 -5.964 1.00 94.12 89 LEU A N 1
ATOM 701 C CA . LEU A 1 89 ? 2.583 2.688 -5.225 1.00 94.12 89 LEU A CA 1
ATOM 702 C C . LEU A 1 89 ? 2.574 4.141 -4.752 1.00 94.12 89 LEU A C 1
ATOM 704 O O . LEU A 1 89 ? 1.576 4.835 -4.954 1.00 94.12 89 LEU A O 1
ATOM 708 N N . ALA A 1 90 ? 3.677 4.635 -4.187 1.00 95.69 90 ALA A N 1
ATOM 709 C CA . ALA A 1 90 ? 3.774 6.021 -3.733 1.00 95.69 90 ALA A CA 1
ATOM 710 C C . ALA A 1 90 ? 3.534 7.016 -4.881 1.00 95.69 90 ALA A C 1
ATOM 712 O O . ALA A 1 90 ? 2.764 7.972 -4.733 1.00 95.69 90 ALA A O 1
ATOM 713 N N . SER A 1 91 ? 4.150 6.771 -6.039 1.00 94.62 91 SER A N 1
ATOM 714 C CA . SER A 1 91 ? 3.992 7.582 -7.248 1.00 94.62 91 SER A CA 1
ATOM 715 C C . SER A 1 91 ? 2.548 7.561 -7.762 1.00 94.62 91 SER A C 1
ATOM 717 O O . SER A 1 91 ? 1.942 8.613 -7.993 1.00 94.62 91 SER A O 1
ATOM 719 N N . ASN A 1 92 ? 1.941 6.374 -7.865 1.00 94.81 92 ASN A N 1
ATOM 720 C CA . ASN A 1 92 ? 0.567 6.233 -8.344 1.00 94.81 92 ASN A CA 1
ATOM 721 C C . ASN A 1 92 ? -0.460 6.840 -7.374 1.00 94.81 92 ASN A C 1
ATOM 723 O O . ASN A 1 92 ? -1.391 7.511 -7.826 1.00 94.81 92 ASN A O 1
ATOM 727 N N . ILE A 1 93 ? -0.286 6.675 -6.059 1.00 96.06 93 ILE A N 1
ATOM 728 C CA . ILE A 1 93 ? -1.156 7.291 -5.047 1.00 96.06 93 ILE A CA 1
ATOM 729 C C . ILE A 1 93 ? -1.096 8.815 -5.164 1.00 96.06 93 ILE A C 1
ATOM 731 O O . ILE A 1 93 ? -2.140 9.444 -5.342 1.00 96.06 93 ILE A O 1
ATOM 735 N N . LYS A 1 94 ? 0.103 9.414 -5.177 1.00 95.75 94 LYS A N 1
ATOM 736 C CA . LYS A 1 94 ? 0.268 10.872 -5.352 1.00 95.75 94 LYS A CA 1
ATOM 737 C C . LYS A 1 94 ? -0.417 11.380 -6.620 1.00 95.75 94 LYS A C 1
ATOM 739 O O . LYS A 1 94 ? -1.091 12.406 -6.595 1.00 95.75 94 LYS A O 1
ATOM 744 N N . LYS A 1 95 ? -0.259 10.655 -7.729 1.00 94.62 95 LYS A N 1
ATOM 745 C CA . LYS A 1 95 ? -0.729 11.087 -9.050 1.00 94.62 95 LYS A CA 1
ATOM 746 C C . LYS A 1 95 ? -2.235 10.915 -9.262 1.00 94.62 95 LYS A C 1
ATOM 748 O O . LYS A 1 95 ? -2.838 11.706 -9.995 1.00 94.62 95 LYS A O 1
ATOM 753 N N . TYR A 1 96 ? -2.839 9.874 -8.689 1.00 95.88 96 TYR A N 1
ATOM 754 C CA . TYR A 1 96 ? -4.183 9.436 -9.078 1.00 95.88 96 TYR A CA 1
ATOM 755 C C . TYR A 1 96 ? -5.223 9.446 -7.955 1.00 95.88 96 TYR A C 1
ATOM 757 O O . TYR A 1 96 ? -6.408 9.473 -8.278 1.00 95.88 96 TYR A O 1
ATOM 765 N N . ALA A 1 97 ? -4.840 9.506 -6.676 1.00 95.94 97 ALA A N 1
ATOM 766 C CA . ALA A 1 97 ? -5.790 9.406 -5.562 1.00 95.94 97 ALA A CA 1
ATOM 767 C C . ALA A 1 97 ? -6.884 10.496 -5.605 1.00 95.94 97 ALA A C 1
ATOM 769 O O . ALA A 1 97 ? -8.075 10.197 -5.503 1.00 95.94 97 ALA A O 1
ATOM 770 N N . GLY A 1 98 ? -6.506 11.753 -5.876 1.00 94.75 98 GLY A N 1
ATOM 771 C CA . GLY A 1 98 ? -7.459 12.859 -6.044 1.00 94.75 98 GLY A CA 1
ATOM 772 C C . GLY A 1 98 ? -8.411 12.662 -7.231 1.00 94.75 98 GLY A C 1
ATOM 773 O O . GLY A 1 98 ? -9.621 12.802 -7.080 1.00 94.75 98 GLY A O 1
ATOM 774 N N . LYS A 1 99 ? -7.885 12.236 -8.390 1.00 94.56 99 LYS A N 1
ATOM 775 C CA . LYS A 1 99 ? -8.686 11.929 -9.596 1.00 94.56 99 LYS A CA 1
ATOM 776 C C . LYS A 1 99 ? -9.639 10.758 -9.371 1.00 94.56 99 LYS A C 1
ATOM 778 O O . LYS A 1 99 ? -10.713 10.706 -9.957 1.00 94.56 99 LYS A O 1
ATOM 783 N N . ALA A 1 100 ? -9.247 9.828 -8.510 1.00 94.31 100 ALA A N 1
ATOM 784 C CA . ALA A 1 100 ? -10.083 8.725 -8.097 1.00 94.31 100 ALA A CA 1
ATOM 785 C C . ALA A 1 100 ? -11.127 9.135 -7.048 1.00 94.31 100 ALA A C 1
ATOM 787 O O . ALA A 1 100 ? -11.906 8.279 -6.673 1.00 94.31 100 ALA A O 1
ATOM 788 N N . GLY A 1 101 ? -11.201 10.378 -6.556 1.00 95.00 101 GLY A N 1
ATOM 789 C CA . GLY A 1 101 ? -12.143 10.760 -5.489 1.00 95.00 101 GLY A CA 1
ATOM 790 C C . GLY A 1 101 ? -11.751 10.227 -4.103 1.00 95.00 101 GLY A C 1
ATOM 791 O O . GLY A 1 101 ? -12.577 10.132 -3.195 1.00 95.00 101 GLY A O 1
ATOM 792 N N . VAL A 1 102 ? -10.481 9.864 -3.930 1.00 94.94 102 VAL A N 1
ATOM 793 C CA . VAL A 1 102 ? -9.903 9.407 -2.666 1.00 94.94 102 VAL A CA 1
ATOM 794 C C . VAL A 1 102 ? -8.748 10.342 -2.306 1.00 94.94 102 VAL A C 1
ATOM 796 O O . VAL A 1 102 ? -7.597 9.932 -2.377 1.00 94.94 102 VAL A O 1
ATOM 799 N N . PRO A 1 103 ? -9.002 11.622 -1.972 1.00 90.31 103 PRO A N 1
ATOM 800 C CA . PRO A 1 103 ? -7.919 12.564 -1.715 1.00 90.31 103 PRO A CA 1
ATOM 801 C C . PRO A 1 103 ? -7.050 12.083 -0.548 1.00 90.31 103 PRO A C 1
ATOM 803 O O . PRO A 1 103 ? -7.562 11.627 0.477 1.00 90.31 103 PRO A O 1
ATOM 806 N N . VAL A 1 104 ? -5.736 12.184 -0.736 1.00 93.94 104 VAL A N 1
ATOM 807 C CA . VAL A 1 104 ? -4.692 11.814 0.225 1.00 93.94 104 VAL A CA 1
ATOM 808 C C . VAL A 1 104 ? -3.761 13.012 0.369 1.00 93.94 104 VAL A C 1
ATOM 810 O O . VAL A 1 104 ? -3.368 13.609 -0.635 1.00 93.94 104 VAL A O 1
ATOM 813 N N . LYS A 1 105 ? -3.404 13.379 1.602 1.00 94.12 105 LYS A N 1
ATOM 814 C CA . LYS A 1 105 ? -2.427 14.448 1.839 1.00 94.12 105 LYS A CA 1
ATOM 815 C C . LYS A 1 105 ? -1.036 13.954 1.456 1.00 94.12 105 LYS A C 1
ATOM 817 O O . LYS A 1 105 ? -0.683 12.814 1.747 1.00 94.12 105 LYS A O 1
ATOM 822 N N . ALA A 1 106 ? -0.218 14.818 0.858 1.00 89.12 106 ALA A N 1
ATOM 823 C CA . ALA A 1 106 ? 1.119 14.441 0.396 1.00 89.12 106 ALA A CA 1
ATOM 824 C C . ALA A 1 106 ? 1.994 13.824 1.509 1.00 89.12 106 ALA A C 1
ATOM 826 O O . ALA A 1 106 ? 2.683 12.837 1.255 1.00 89.12 106 ALA A O 1
ATOM 827 N N . GLY A 1 107 ? 1.906 14.352 2.737 1.00 92.69 107 GLY A N 1
ATOM 828 C CA . GLY A 1 107 ? 2.635 13.837 3.904 1.00 92.69 107 GLY A CA 1
ATOM 829 C C . GLY A 1 107 ? 2.201 12.442 4.372 1.00 92.69 107 GLY A C 1
ATOM 830 O O . GLY A 1 107 ? 2.988 11.743 5.002 1.00 92.69 107 GLY A O 1
ATOM 831 N N . ASP A 1 108 ? 0.996 11.990 4.014 1.00 96.19 108 ASP A N 1
ATOM 832 C CA . ASP A 1 108 ? 0.467 10.692 4.448 1.00 96.19 108 ASP A CA 1
ATOM 833 C C . ASP A 1 108 ? 0.860 9.545 3.509 1.00 96.19 108 ASP A C 1
ATOM 835 O O . ASP A 1 108 ? 0.730 8.377 3.876 1.00 96.19 108 ASP A O 1
ATOM 839 N N . VAL A 1 109 ? 1.342 9.845 2.297 1.00 97.00 109 VAL A N 1
ATOM 840 C CA . VAL A 1 109 ? 1.563 8.830 1.253 1.00 97.00 109 VAL A CA 1
ATOM 841 C C . VAL A 1 109 ? 2.552 7.762 1.704 1.00 97.00 109 VAL A C 1
ATOM 843 O O . VAL A 1 109 ? 2.241 6.578 1.602 1.00 97.00 109 VAL A O 1
ATOM 846 N N . SER A 1 110 ? 3.717 8.151 2.228 1.00 96.19 110 SER A N 1
ATOM 847 C CA . SER A 1 110 ? 4.736 7.186 2.667 1.00 96.19 110 SER A CA 1
ATOM 848 C C . SER A 1 110 ? 4.202 6.265 3.761 1.00 96.19 110 SER A C 1
ATOM 850 O O . SER A 1 110 ? 4.450 5.061 3.743 1.00 96.19 110 SER A O 1
ATOM 852 N N . LYS A 1 111 ? 3.406 6.820 4.679 1.00 97.50 111 LYS A N 1
ATOM 853 C CA . LYS A 1 111 ? 2.771 6.062 5.752 1.00 97.50 111 LYS A CA 1
ATOM 854 C C . LYS A 1 111 ? 1.702 5.107 5.219 1.00 97.50 111 LYS A C 1
ATOM 856 O O . LYS A 1 111 ? 1.683 3.958 5.637 1.00 97.50 111 LYS A O 1
ATOM 861 N N . ILE A 1 112 ? 0.848 5.549 4.295 1.00 97.69 112 ILE A N 1
ATOM 862 C CA . ILE A 1 112 ? -0.167 4.698 3.650 1.00 97.69 112 ILE A CA 1
ATOM 863 C C . ILE A 1 112 ? 0.496 3.533 2.919 1.00 97.69 112 ILE A C 1
ATOM 865 O O . ILE A 1 112 ? 0.068 2.392 3.068 1.00 97.69 112 ILE A O 1
ATOM 869 N N . VAL A 1 113 ? 1.556 3.805 2.157 1.00 97.19 113 VAL A N 1
ATOM 870 C CA . VAL A 1 113 ? 2.295 2.753 1.455 1.00 97.19 113 VAL A CA 1
ATOM 871 C C . VAL A 1 113 ? 2.927 1.790 2.456 1.00 97.19 113 VAL A C 1
ATOM 873 O O . VAL A 1 113 ? 2.817 0.586 2.266 1.00 97.19 113 VAL A O 1
ATOM 876 N N . ASN A 1 114 ? 3.525 2.277 3.547 1.00 97.38 114 ASN A N 1
ATOM 877 C CA . ASN A 1 114 ? 4.065 1.391 4.579 1.00 97.38 114 ASN A CA 1
ATOM 878 C C . ASN A 1 114 ? 2.980 0.551 5.269 1.00 97.38 114 ASN A C 1
ATOM 880 O O . ASN A 1 114 ? 3.189 -0.629 5.543 1.00 97.38 114 ASN A O 1
ATOM 884 N N . ASP A 1 115 ? 1.816 1.156 5.515 1.00 97.94 115 ASP A N 1
ATOM 885 C CA . ASP A 1 115 ? 0.666 0.466 6.085 1.00 97.94 115 ASP A CA 1
ATOM 886 C C . ASP A 1 115 ? 0.231 -0.706 5.178 1.00 97.94 115 ASP A C 1
ATOM 888 O O . ASP A 1 115 ? 0.042 -1.817 5.668 1.00 97.94 115 ASP A O 1
ATOM 892 N N . ILE A 1 116 ? 0.158 -0.481 3.860 1.00 97.56 116 ILE A N 1
ATOM 893 C CA . ILE A 1 116 ? -0.211 -1.493 2.854 1.00 97.56 116 ILE A CA 1
ATOM 894 C C . ILE A 1 116 ? 0.873 -2.565 2.674 1.00 97.56 116 ILE A C 1
ATOM 896 O O . ILE A 1 116 ? 0.559 -3.748 2.581 1.00 97.56 116 ILE A O 1
ATOM 900 N N . MET A 1 117 ? 2.143 -2.165 2.606 1.00 95.25 117 MET A N 1
ATOM 901 C CA . MET A 1 117 ? 3.249 -3.085 2.328 1.00 95.25 117 MET A CA 1
ATOM 902 C C . MET A 1 117 ? 3.586 -3.989 3.521 1.00 95.25 117 MET A C 1
ATOM 904 O O . MET A 1 117 ? 4.175 -5.043 3.312 1.00 95.25 117 MET A O 1
ATOM 908 N N . LEU A 1 118 ? 3.261 -3.584 4.758 1.00 95.50 118 LEU A N 1
ATOM 909 C CA . LEU A 1 118 ? 3.685 -4.319 5.954 1.00 95.50 118 LEU A CA 1
ATOM 910 C C . LEU A 1 118 ? 2.730 -4.186 7.148 1.00 95.50 118 LEU A C 1
ATOM 912 O O . LEU A 1 118 ? 2.232 -5.193 7.653 1.00 95.50 118 LEU A O 1
ATOM 916 N N . GLU A 1 119 ? 2.487 -2.965 7.639 1.00 97.94 119 GLU A N 1
ATOM 917 C CA . GLU A 1 119 ? 1.939 -2.786 8.998 1.00 97.94 119 GLU A CA 1
ATOM 918 C C . GLU A 1 119 ? 0.550 -3.388 9.180 1.00 97.94 119 GLU A C 1
ATOM 920 O O . GLU A 1 119 ? 0.236 -3.889 10.258 1.00 97.94 119 GLU A O 1
ATOM 925 N N . ASN A 1 120 ? -0.307 -3.319 8.161 1.00 98.06 120 ASN A N 1
ATOM 926 C CA . ASN A 1 120 ? -1.665 -3.844 8.257 1.00 98.06 120 ASN A CA 1
ATOM 927 C C . ASN A 1 120 ? -1.651 -5.370 8.422 1.00 98.06 120 ASN A C 1
ATOM 929 O O . ASN A 1 120 ? -2.323 -5.892 9.313 1.00 98.06 120 ASN A O 1
ATOM 933 N N . ALA A 1 121 ? -0.841 -6.071 7.622 1.00 96.81 121 ALA A N 1
ATOM 934 C CA . ALA A 1 121 ? -0.677 -7.520 7.725 1.00 96.81 121 ALA A CA 1
ATOM 935 C C . ALA A 1 121 ? -0.035 -7.908 9.063 1.00 96.81 121 ALA A C 1
ATOM 937 O O . ALA A 1 121 ? -0.542 -8.780 9.767 1.00 96.81 121 ALA A O 1
ATOM 938 N N . LEU A 1 122 ? 1.021 -7.200 9.475 1.00 97.12 122 LEU A N 1
ATOM 939 C CA . LEU A 1 122 ? 1.689 -7.457 10.748 1.00 97.12 122 LEU A CA 1
ATOM 940 C C . LEU A 1 122 ? 0.745 -7.267 11.947 1.00 97.12 122 LEU A C 1
ATOM 942 O O . LEU A 1 122 ? 0.738 -8.084 12.865 1.00 97.12 122 LEU A O 1
ATOM 946 N N . LYS A 1 123 ? -0.081 -6.214 11.943 1.00 97.62 123 LYS A N 1
ATOM 947 C CA . LYS A 1 123 ? -1.096 -5.981 12.986 1.00 97.62 123 LYS A CA 1
ATOM 948 C C . LYS A 1 123 ? -2.162 -7.063 13.002 1.00 97.62 123 LYS A C 1
ATOM 950 O O . LYS A 1 123 ? -2.617 -7.437 14.077 1.00 97.62 123 LYS A O 1
ATOM 955 N N . PHE A 1 124 ? -2.565 -7.552 11.833 1.00 97.50 124 PHE A N 1
ATOM 956 C CA . PHE A 1 124 ? -3.496 -8.667 11.742 1.00 97.50 124 PHE A CA 1
ATOM 957 C C . PHE A 1 124 ? -2.900 -9.938 12.360 1.00 97.50 124 PHE A C 1
ATOM 959 O O . PHE A 1 124 ? -3.565 -10.576 13.174 1.00 97.50 124 PHE A O 1
ATOM 966 N N . LEU A 1 125 ? -1.640 -10.260 12.054 1.00 97.50 125 LEU A N 1
ATOM 967 C CA . LEU A 1 125 ? -0.953 -11.419 12.629 1.00 97.50 125 LEU A CA 1
ATOM 968 C C . LEU A 1 125 ? -0.840 -11.315 14.158 1.00 97.50 125 LEU A C 1
ATOM 970 O O . LEU A 1 125 ? -1.292 -12.217 14.856 1.00 97.50 125 LEU A O 1
ATOM 974 N N . LYS A 1 126 ? -0.365 -10.175 14.675 1.00 97.38 126 LYS A N 1
ATOM 975 C CA . LYS A 1 126 ? -0.243 -9.883 16.122 1.00 97.38 126 LYS A CA 1
ATOM 976 C C . LYS A 1 126 ? -1.558 -9.824 16.899 1.00 97.38 126 LYS A C 1
ATOM 978 O O . LYS A 1 126 ? -1.566 -9.677 18.111 1.00 97.38 126 LYS A O 1
ATOM 983 N N . LYS A 1 127 ? -2.690 -9.761 16.205 1.00 97.00 127 LYS A N 1
ATO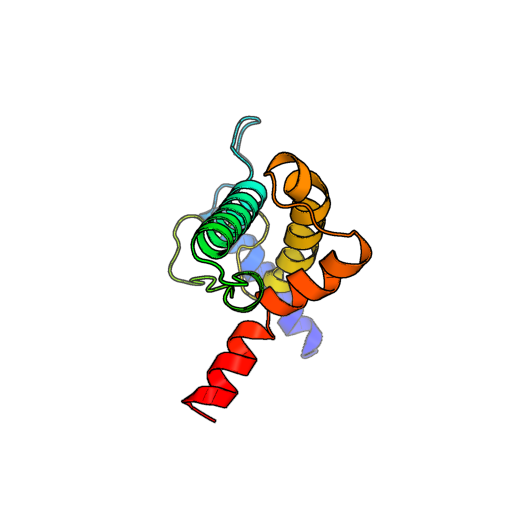M 984 C CA . LYS A 1 127 ? -4.000 -9.741 16.858 1.00 97.00 127 LYS A CA 1
ATOM 985 C C . LYS A 1 127 ? -4.596 -11.140 16.954 1.00 97.00 127 LYS A C 1
ATOM 987 O O . LYS A 1 127 ? -5.381 -11.394 17.861 1.00 97.00 127 LYS A O 1
ATOM 992 N N . ASN A 1 128 ? -4.299 -11.998 15.980 1.00 97.25 128 ASN A N 1
ATOM 993 C CA . ASN A 1 128 ? -5.036 -13.244 15.782 1.00 97.25 128 ASN A CA 1
ATOM 994 C C . ASN A 1 128 ? -4.178 -14.505 15.952 1.00 97.25 128 ASN A C 1
ATOM 996 O O . ASN A 1 128 ? -4.748 -15.572 16.146 1.00 97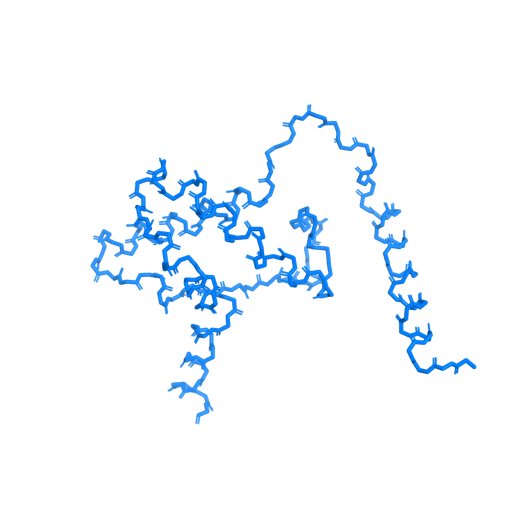.25 128 ASN A O 1
ATOM 1000 N N . PHE A 1 129 ? -2.849 -14.406 15.857 1.00 95.25 129 PHE A N 1
ATOM 1001 C CA . PHE A 1 129 ? -1.965 -15.578 15.794 1.00 95.25 129 PHE A CA 1
ATOM 1002 C C . PHE A 1 129 ? -0.723 -15.489 16.685 1.00 95.25 129 PHE A C 1
ATOM 1004 O O . PHE A 1 129 ? -0.227 -16.528 17.111 1.00 95.25 129 PHE A O 1
ATOM 1011 N N . ILE A 1 130 ? -0.213 -14.279 16.934 1.00 85.19 130 ILE A N 1
ATOM 1012 C CA . ILE A 1 130 ? 0.940 -13.996 17.806 1.00 85.19 130 ILE A CA 1
ATOM 1013 C C . ILE A 1 130 ? 0.444 -13.136 18.956 1.00 85.19 130 ILE A C 1
ATOM 1015 O O . ILE A 1 130 ? 0.727 -13.475 20.122 1.00 85.19 130 ILE A O 1
#

Sequence (130 aa):
MDEQEMLQEAIAEEEKEIEEFTGLAKVSKGKKSHPKQLANNIFHIVKVGRSVNVNAWKQICIGSDFDGMIRPINDVLTASHFNNLREILASNIKKYAGKAGVPVKAGDVSKIVNDIMLENALKFLKKNFI

Secondary structure (DSSP, 8-state):
--HHHHHHHHHHHHHHHHHHHH-GGG--TT---HHHHHHHHHHHHHHHHHHTT--GGGT------TTT-SSPPTT--SGGGHHHHHHHHHHHHHHHTTTTT----GGGHHHHHHIIIIIHHHHHHHHHT-

pLDDT: mean 84.87, std 15.26, range [37.0, 98.06]

Radius of gyration: 17.36 Å; chains: 1; bounding box: 54×33×46 Å

Foldseek 3Di:
DDPVVVVVVVVVVVVVVCCVLVVVVPPDDDDDQLLLVVLLVLLVQCVVCVVVVHRCLLQAADDQCQVNDPDGHPQCNHPVSVVVSLVSQLVSCVVCCVVSVNDDDNVCSNVSSCSHHDVSVVVVCVVPPD